Protein AF-A0AAV7V7T5-F1 (afdb_monomer_lite)

InterPro domains:
  IPR013783 Immunoglobulin-like fold [G3DSA:2.60.40.10] (1-86)
  IPR015370 T-cell receptor alpha chain, constant domain [PF09291] (6-84)
  IPR036179 Immunoglobulin-like domain superfamily [SSF48726] (4-83)

Sequence (144 aa):
LPDSPPSVYLLKPASVSEDQAGSACLITDFSPNDQVKVFIDNKEGQRPPTLVQSGKRWSYGVVEWSSEPTDQPVQCTATYKDTKNYTYEGKDDVQNSCPVMSVDESFETDEKLNTLSLTVLGLKIIFMKSIAFNILMTLKLWIR

Structure (mmCIF, N/CA/C/O backbone):
data_AF-A0AAV7V7T5-F1
#
_entry.id   AF-A0AAV7V7T5-F1
#
loop_
_atom_site.group_PDB
_atom_site.id
_atom_site.type_symbol
_atom_site.label_atom_id
_atom_site.label_alt_id
_atom_site.label_comp_id
_atom_site.label_asym_id
_atom_site.label_e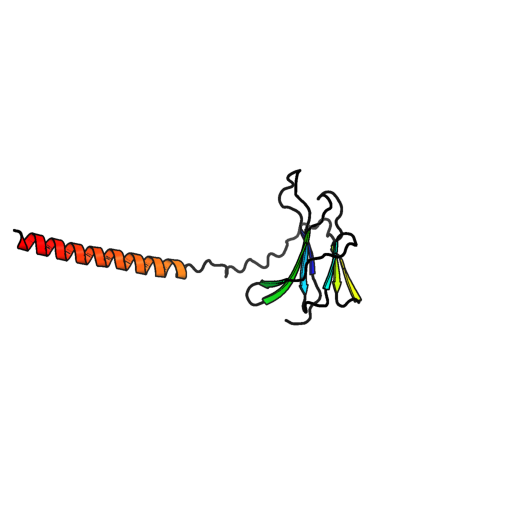ntity_id
_atom_site.label_seq_id
_atom_site.pdbx_PDB_ins_code
_atom_site.Cartn_x
_atom_site.Cartn_y
_atom_site.Cartn_z
_atom_site.occupancy
_atom_site.B_iso_or_equiv
_atom_site.auth_seq_id
_atom_site.auth_comp_id
_atom_site.auth_asym_id
_atom_site.auth_atom_id
_atom_site.pdbx_PDB_model_num
ATOM 1 N N . LEU A 1 1 ? -11.791 -6.946 -8.477 1.00 68.06 1 LEU A N 1
ATOM 2 C CA . LEU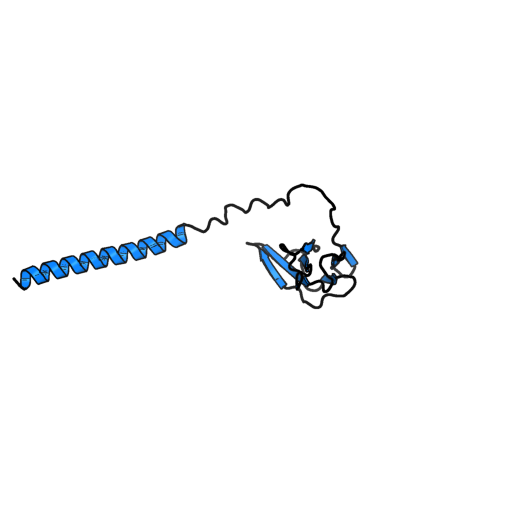 A 1 1 ? -11.243 -5.582 -8.625 1.00 68.06 1 LEU A CA 1
ATOM 3 C C . LEU A 1 1 ? -11.188 -5.268 -10.121 1.00 68.06 1 LEU A C 1
ATOM 5 O O . LEU A 1 1 ? -10.942 -6.206 -10.875 1.00 68.06 1 LEU A O 1
ATOM 9 N N . PRO A 1 2 ? -11.487 -4.034 -10.562 1.00 74.56 2 PRO A N 1
ATOM 10 C CA . PRO A 1 2 ? -11.328 -3.640 -11.962 1.00 74.56 2 PRO A CA 1
ATOM 11 C C . PRO A 1 2 ? -9.844 -3.596 -12.348 1.00 74.56 2 PRO A C 1
ATOM 13 O O . PRO A 1 2 ? -9.002 -3.319 -11.501 1.00 74.56 2 PRO A O 1
ATOM 16 N N . ASP A 1 3 ? -9.551 -3.870 -13.615 1.00 82.19 3 ASP A N 1
ATOM 17 C CA . ASP A 1 3 ? -8.204 -3.795 -14.185 1.00 82.19 3 ASP A CA 1
ATOM 18 C C . ASP A 1 3 ? -7.680 -2.353 -14.122 1.00 82.19 3 ASP A C 1
ATOM 20 O O . ASP A 1 3 ? -8.305 -1.440 -14.668 1.00 82.19 3 ASP A O 1
ATOM 24 N N . SER A 1 4 ? -6.564 -2.139 -13.426 1.00 82.88 4 SER A N 1
ATOM 25 C CA . SER A 1 4 ? -6.006 -0.803 -13.200 1.00 82.88 4 SER A CA 1
ATOM 26 C C . SER A 1 4 ? -4.475 -0.812 -13.206 1.00 82.88 4 SER A C 1
ATOM 28 O O . SER A 1 4 ? -3.865 -1.741 -12.664 1.00 82.88 4 SER A O 1
ATOM 30 N N . PRO A 1 5 ? -3.836 0.203 -13.822 1.00 84.44 5 PRO A N 1
ATOM 31 C CA . PRO A 1 5 ? -2.385 0.334 -13.812 1.00 84.44 5 PRO A CA 1
ATOM 32 C C . PRO A 1 5 ? -1.867 0.718 -12.415 1.00 84.44 5 PRO A C 1
ATOM 34 O O . PRO A 1 5 ? -2.587 1.383 -11.670 1.00 84.44 5 PRO A O 1
ATOM 37 N N . PRO A 1 6 ? -0.626 0.339 -12.067 1.00 88.75 6 PRO A N 1
ATOM 38 C CA . PRO A 1 6 ? -0.043 0.649 -10.768 1.00 88.75 6 PRO A CA 1
ATOM 39 C C . PRO A 1 6 ? 0.354 2.122 -10.632 1.00 88.75 6 PRO A C 1
ATOM 41 O O . PRO A 1 6 ? 0.858 2.741 -11.570 1.00 88.75 6 PRO A O 1
ATOM 44 N N . SER A 1 7 ? 0.216 2.635 -9.413 1.00 87.81 7 SER A N 1
ATOM 45 C CA . SER A 1 7 ? 0.824 3.876 -8.933 1.00 87.81 7 SER A CA 1
ATOM 46 C C . SER A 1 7 ? 2.133 3.552 -8.207 1.00 87.81 7 SER A C 1
ATOM 48 O O . SER A 1 7 ? 2.173 2.606 -7.418 1.00 87.81 7 SER A O 1
ATOM 50 N N . VAL A 1 8 ? 3.195 4.329 -8.444 1.00 89.88 8 VAL A N 1
ATOM 51 C CA . VAL A 1 8 ? 4.533 4.107 -7.863 1.00 89.88 8 VAL A CA 1
ATOM 52 C C . VAL A 1 8 ? 4.958 5.316 -7.034 1.00 89.88 8 VAL A C 1
ATOM 54 O O . VAL A 1 8 ? 4.962 6.442 -7.530 1.00 89.88 8 VAL A O 1
ATOM 57 N N . TYR A 1 9 ? 5.351 5.076 -5.784 1.00 88.56 9 TYR A N 1
ATOM 58 C CA . TYR A 1 9 ? 5.746 6.102 -4.822 1.00 88.56 9 TYR A CA 1
ATOM 59 C C . TYR A 1 9 ? 7.078 5.758 -4.151 1.00 88.56 9 TYR A C 1
ATOM 61 O O . TYR A 1 9 ? 7.315 4.607 -3.782 1.00 88.56 9 TYR A O 1
ATOM 69 N N . LEU A 1 10 ? 7.914 6.776 -3.938 1.00 87.12 10 LEU A N 1
ATOM 70 C CA . LEU A 1 10 ? 9.101 6.703 -3.088 1.00 87.12 10 LEU A CA 1
ATOM 71 C C . LEU A 1 10 ? 8.761 7.257 -1.698 1.00 87.12 10 LEU A C 1
ATOM 73 O O . LEU A 1 10 ? 8.421 8.430 -1.547 1.00 87.12 10 LEU A O 1
ATOM 77 N N . LEU A 1 11 ? 8.859 6.410 -0.680 1.00 84.56 11 LEU A N 1
ATOM 78 C CA . LEU A 1 11 ? 8.663 6.758 0.720 1.00 84.56 11 LEU A CA 1
ATOM 79 C C . LEU A 1 11 ? 10.017 7.060 1.353 1.00 84.56 11 LEU A C 1
ATOM 81 O O . LEU A 1 11 ? 10.890 6.193 1.426 1.00 84.56 11 LEU A O 1
ATOM 85 N N . LYS A 1 12 ? 10.171 8.290 1.838 1.00 81.94 12 LYS A N 1
ATOM 86 C CA . LYS A 1 12 ? 11.333 8.697 2.625 1.00 81.94 12 LYS A CA 1
ATOM 87 C C . LYS A 1 12 ? 11.029 8.552 4.118 1.00 81.94 12 LYS A C 1
ATOM 89 O O . LYS A 1 12 ? 9.896 8.811 4.533 1.00 81.94 12 LYS A O 1
ATOM 94 N N . PRO A 1 13 ? 12.013 8.144 4.931 1.00 76.81 13 PRO A N 1
ATOM 95 C CA . PRO A 1 13 ? 11.852 8.083 6.377 1.00 76.81 13 PRO A CA 1
ATOM 96 C C . PRO A 1 13 ? 11.550 9.479 6.945 1.00 76.81 13 PRO A C 1
ATOM 98 O O . PRO A 1 13 ? 12.137 10.471 6.521 1.00 76.81 13 PRO A O 1
ATOM 101 N N . ALA A 1 14 ? 10.639 9.553 7.921 1.00 70.88 14 ALA A N 1
ATOM 102 C CA . ALA A 1 14 ? 10.244 10.817 8.554 1.00 70.88 14 ALA A CA 1
ATOM 103 C C . ALA A 1 14 ? 11.371 11.449 9.392 1.00 70.88 14 ALA A C 1
ATOM 105 O O . ALA A 1 14 ? 11.430 12.669 9.526 1.00 70.88 14 ALA A O 1
ATOM 106 N N . SER A 1 15 ? 12.270 10.617 9.924 1.00 61.50 15 SER A N 1
ATOM 107 C CA . SER A 1 15 ? 13.452 11.038 10.671 1.00 61.50 15 SER A CA 1
ATOM 108 C C . SER A 1 15 ? 14.648 10.219 10.209 1.00 61.50 15 SER A C 1
ATOM 110 O O . SER A 1 15 ? 14.606 8.988 10.216 1.00 61.50 15 SER A O 1
ATOM 112 N N . VAL A 1 16 ? 15.719 10.904 9.819 1.00 62.09 16 VAL A N 1
ATOM 113 C CA . VAL A 1 16 ? 16.987 10.277 9.444 1.00 62.09 16 VAL A CA 1
ATOM 114 C C . VAL A 1 16 ? 17.778 10.029 10.727 1.00 62.09 16 VAL A C 1
ATOM 116 O O . VAL A 1 16 ? 18.489 10.902 11.211 1.00 62.09 16 VAL A O 1
ATOM 119 N N . SER A 1 17 ? 17.597 8.861 11.340 1.00 55.88 17 SER A N 1
ATOM 120 C CA . SER A 1 17 ? 18.563 8.342 12.312 1.00 55.88 17 SER A CA 1
ATOM 121 C C . SER A 1 17 ? 19.691 7.656 11.541 1.00 55.88 17 SER A C 1
ATOM 123 O O . SER A 1 17 ? 19.389 6.802 10.703 1.00 55.88 17 SER A O 1
ATOM 125 N N . GLU A 1 18 ? 20.945 8.017 11.837 1.00 56.12 18 GLU A N 1
ATOM 126 C CA . GLU A 1 18 ? 22.171 7.618 11.115 1.00 56.12 18 GLU A CA 1
ATOM 127 C C . GLU A 1 18 ? 22.324 6.102 10.883 1.00 56.12 18 GLU A C 1
ATOM 129 O O . GLU A 1 18 ? 23.023 5.707 9.956 1.00 56.12 18 GLU A O 1
ATOM 134 N N . ASP A 1 19 ? 21.617 5.254 11.639 1.00 55.41 19 ASP A N 1
ATOM 135 C CA . ASP A 1 19 ? 21.877 3.814 11.627 1.00 55.41 19 ASP A CA 1
ATOM 136 C C . ASP A 1 19 ? 20.908 2.934 10.816 1.00 55.41 19 ASP A C 1
ATOM 138 O O . ASP A 1 19 ? 21.278 1.795 10.541 1.00 55.41 19 ASP A O 1
ATOM 142 N N . GLN A 1 20 ? 19.698 3.363 10.412 1.00 53.72 20 GLN A N 1
ATOM 143 C CA . GLN A 1 20 ? 18.734 2.430 9.763 1.00 53.72 20 GLN A CA 1
ATOM 144 C C . GLN A 1 20 ? 17.675 3.035 8.823 1.00 53.72 20 GLN A C 1
ATOM 146 O O . GLN A 1 20 ? 16.746 2.341 8.405 1.00 53.72 20 GLN A O 1
ATOM 151 N N . ALA A 1 21 ? 17.760 4.310 8.464 1.00 55.62 21 ALA A N 1
ATOM 152 C CA . ALA A 1 21 ? 16.704 4.934 7.677 1.00 55.62 21 ALA A CA 1
ATOM 153 C C . ALA A 1 21 ? 16.918 4.662 6.173 1.00 55.62 21 ALA A C 1
ATOM 155 O O . ALA A 1 21 ? 17.545 5.463 5.489 1.00 55.62 21 ALA A O 1
ATOM 156 N N . GLY A 1 22 ? 16.452 3.519 5.661 1.00 71.44 22 GLY A N 1
ATOM 157 C CA . GLY A 1 22 ? 16.376 3.232 4.220 1.00 71.44 22 GLY A CA 1
ATOM 158 C C . GLY A 1 22 ? 15.080 3.778 3.613 1.00 71.44 22 GLY A C 1
ATOM 159 O O . GLY A 1 22 ? 14.031 3.759 4.261 1.00 71.44 22 GLY A O 1
ATOM 160 N N . SER A 1 23 ? 15.130 4.270 2.375 1.00 81.81 23 SER A N 1
ATOM 161 C CA . SER A 1 23 ? 13.912 4.633 1.634 1.00 81.81 23 SER A CA 1
ATOM 162 C C . SER A 1 23 ? 13.142 3.375 1.207 1.00 81.81 23 SER A C 1
ATOM 164 O O . SER A 1 23 ? 13.733 2.311 1.039 1.00 81.81 23 SER A O 1
ATOM 166 N N . ALA A 1 24 ? 11.826 3.470 1.014 1.00 86.25 24 ALA A N 1
ATOM 167 C CA . ALA A 1 24 ? 10.999 2.348 0.560 1.00 86.25 24 ALA A CA 1
ATOM 168 C C . ALA A 1 24 ? 10.225 2.698 -0.713 1.00 86.25 24 ALA A C 1
ATOM 170 O O . ALA 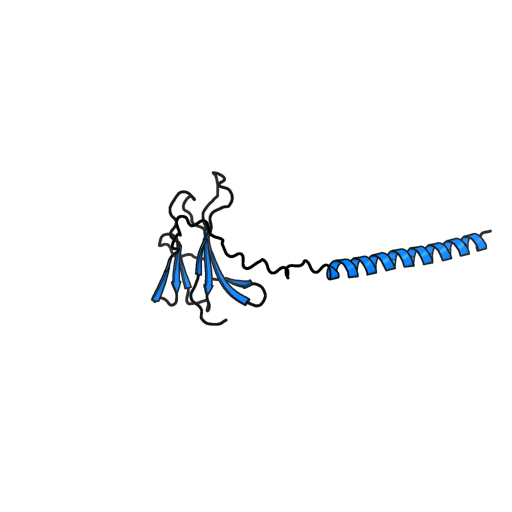A 1 24 ? 9.736 3.813 -0.863 1.00 86.25 24 ALA A O 1
ATOM 171 N N . CYS A 1 25 ? 10.065 1.733 -1.613 1.00 88.75 25 CYS A N 1
ATOM 172 C CA . CYS A 1 25 ? 9.199 1.857 -2.778 1.00 88.75 25 CYS A CA 1
ATOM 173 C C . CYS A 1 25 ? 7.828 1.253 -2.455 1.00 88.75 25 CYS A C 1
ATOM 175 O O . CYS A 1 25 ? 7.729 0.078 -2.094 1.00 88.75 25 CYS A O 1
ATOM 177 N N . LEU A 1 26 ? 6.769 2.050 -2.606 1.00 89.38 26 LEU A N 1
ATOM 178 C CA . LEU A 1 26 ? 5.379 1.612 -2.498 1.00 89.38 26 LEU A CA 1
ATOM 179 C C . LEU A 1 26 ? 4.749 1.584 -3.891 1.00 89.38 26 LEU A C 1
ATOM 181 O O . LEU A 1 26 ? 4.667 2.611 -4.562 1.00 89.38 26 LEU A O 1
ATOM 185 N N . ILE A 1 27 ? 4.262 0.415 -4.299 1.00 89.12 27 ILE A N 1
ATOM 186 C CA . ILE A 1 27 ? 3.508 0.228 -5.537 1.00 89.12 27 ILE A CA 1
ATOM 187 C C . ILE A 1 27 ? 2.094 -0.195 -5.145 1.00 89.12 27 ILE A C 1
ATOM 189 O O . ILE A 1 27 ? 1.933 -1.163 -4.407 1.00 89.12 27 ILE A O 1
ATOM 193 N N . THR A 1 28 ? 1.072 0.530 -5.598 1.00 88.50 28 THR A N 1
ATOM 194 C CA . THR A 1 28 ? -0.333 0.335 -5.183 1.00 88.50 28 THR A CA 1
ATOM 195 C C . THR A 1 28 ? -1.307 0.613 -6.334 1.00 88.50 28 THR A C 1
ATOM 197 O O . THR A 1 28 ? -0.891 0.936 -7.442 1.00 88.50 28 THR A O 1
ATOM 200 N N . ASP A 1 29 ? -2.608 0.469 -6.076 1.00 85.25 29 ASP A N 1
ATOM 201 C CA . ASP A 1 29 ? -3.730 0.796 -6.970 1.00 85.25 29 ASP A CA 1
ATOM 202 C C . ASP A 1 29 ? -3.839 -0.069 -8.228 1.00 85.25 29 ASP A C 1
ATOM 204 O O . ASP A 1 29 ? -4.551 0.283 -9.169 1.00 85.25 29 ASP A O 1
ATOM 208 N N . PHE A 1 30 ? -3.203 -1.241 -8.230 1.00 85.62 30 PHE A N 1
ATOM 209 C CA . PHE A 1 30 ? -3.288 -2.182 -9.340 1.00 85.62 30 PHE A CA 1
ATOM 210 C C . PHE A 1 30 ? -4.188 -3.377 -9.047 1.00 85.62 30 PHE A C 1
ATOM 212 O O . PHE A 1 30 ? -4.416 -3.801 -7.908 1.00 85.62 30 PHE A O 1
ATOM 219 N N . SER A 1 31 ? -4.677 -3.955 -10.135 1.00 79.75 31 SER A N 1
ATOM 220 C CA . SER A 1 31 ? -5.295 -5.269 -10.172 1.00 79.75 31 SER A CA 1
ATOM 221 C C . SER A 1 31 ? -5.229 -5.811 -11.601 1.00 79.75 31 SER A C 1
ATOM 223 O O . SER A 1 31 ? -5.374 -5.003 -12.524 1.00 79.75 31 SER A O 1
ATOM 225 N N . PRO A 1 32 ? -5.054 -7.131 -11.831 1.00 70.94 32 PRO A N 1
ATOM 226 C CA . PRO A 1 32 ? -4.878 -8.250 -10.882 1.00 70.94 32 PRO A CA 1
ATOM 227 C C . PRO A 1 32 ? -3.407 -8.581 -10.511 1.00 70.94 32 PRO A C 1
ATOM 229 O O . PRO A 1 32 ? -2.473 -8.022 -11.077 1.00 70.94 32 PRO A O 1
ATOM 232 N N . ASN A 1 33 ? -3.223 -9.491 -9.540 1.00 65.75 33 ASN A N 1
ATOM 233 C CA . ASN A 1 33 ? -1.967 -9.816 -8.831 1.00 65.75 33 ASN A CA 1
ATOM 234 C C . ASN A 1 33 ? -0.784 -10.262 -9.717 1.00 65.75 33 ASN A C 1
ATOM 236 O O . ASN A 1 33 ? 0.360 -9.936 -9.420 1.00 65.75 33 ASN A O 1
ATOM 240 N N . ASP A 1 34 ? -1.041 -10.977 -10.811 1.00 64.69 34 ASP A N 1
ATOM 241 C CA . ASP A 1 34 ? 0.006 -11.751 -11.506 1.00 64.69 34 ASP A CA 1
ATOM 242 C C . ASP A 1 34 ? 0.725 -10.964 -12.614 1.00 64.69 34 ASP A C 1
ATOM 244 O O . ASP A 1 34 ? 1.388 -11.533 -13.477 1.00 64.69 34 ASP A O 1
ATOM 248 N N . GLN A 1 35 ? 0.540 -9.644 -12.639 1.00 68.81 35 GLN A N 1
ATOM 249 C CA . GLN A 1 35 ? 0.937 -8.791 -13.761 1.00 68.81 35 GLN A CA 1
ATOM 250 C C . GLN A 1 35 ? 1.809 -7.611 -13.336 1.00 68.81 35 GLN A C 1
ATOM 252 O O . GLN A 1 35 ? 2.016 -6.712 -14.148 1.00 68.81 35 GLN A O 1
ATOM 257 N N . VAL A 1 36 ? 2.299 -7.581 -12.093 1.00 78.25 36 VAL A N 1
ATOM 258 C CA . VAL A 1 36 ? 3.175 -6.509 -11.603 1.00 78.25 36 VAL A CA 1
ATOM 259 C C . VAL A 1 36 ? 4.500 -7.087 -11.133 1.00 78.25 36 VAL A C 1
ATOM 261 O O . VAL A 1 36 ? 4.545 -7.842 -10.167 1.00 78.25 36 VAL A O 1
ATOM 264 N N . LYS A 1 37 ? 5.580 -6.682 -11.804 1.00 84.19 37 LYS A N 1
ATOM 265 C CA . LYS A 1 37 ? 6.959 -6.892 -11.353 1.00 84.19 37 LYS A CA 1
ATOM 266 C C . LYS A 1 37 ? 7.497 -5.583 -10.805 1.00 84.19 37 LYS A C 1
ATOM 268 O O . LYS A 1 37 ? 7.345 -4.537 -11.437 1.00 84.19 37 LYS A O 1
ATOM 273 N N . VAL A 1 38 ? 8.101 -5.639 -9.628 1.00 83.88 38 VAL A N 1
ATOM 274 C CA . VAL A 1 38 ? 8.666 -4.469 -8.952 1.00 83.88 38 VAL A CA 1
ATOM 275 C C . VAL A 1 38 ? 10.166 -4.474 -9.138 1.00 83.88 38 VAL A C 1
ATOM 277 O O . VAL A 1 38 ? 10.800 -5.500 -8.930 1.00 83.88 38 VAL A O 1
ATOM 280 N N . PHE A 1 39 ? 10.731 -3.322 -9.467 1.00 82.62 39 PHE A N 1
ATOM 281 C CA . PHE A 1 39 ? 12.161 -3.115 -9.598 1.00 82.62 39 PHE A CA 1
ATOM 282 C C . PHE A 1 39 ? 12.592 -1.927 -8.735 1.00 82.62 39 PHE A C 1
ATOM 284 O O . PHE A 1 39 ? 12.046 -0.830 -8.864 1.00 82.62 39 PHE A O 1
ATOM 291 N N . ILE A 1 40 ? 13.586 -2.142 -7.877 1.00 82.44 40 ILE A N 1
ATOM 292 C CA . ILE A 1 40 ? 14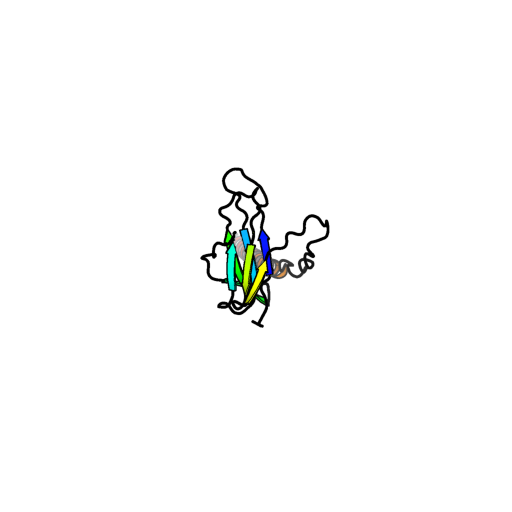.297 -1.087 -7.145 1.00 82.44 40 ILE A CA 1
ATOM 293 C C . ILE A 1 40 ? 15.723 -1.060 -7.665 1.00 82.44 40 ILE A C 1
ATOM 295 O O . ILE A 1 40 ? 16.404 -2.082 -7.608 1.00 82.44 40 ILE A O 1
ATOM 299 N N . ASP A 1 41 ? 16.171 0.076 -8.195 1.00 78.12 41 ASP A N 1
ATOM 300 C CA . ASP A 1 41 ? 17.535 0.235 -8.722 1.00 78.12 41 ASP A CA 1
ATOM 301 C C . ASP A 1 41 ? 17.915 -0.899 -9.696 1.00 78.12 41 ASP A C 1
ATOM 303 O O . ASP A 1 41 ? 19.002 -1.477 -9.653 1.00 78.12 41 ASP A O 1
ATOM 307 N N . ASN A 1 42 ? 16.964 -1.253 -10.570 1.00 79.06 42 ASN A N 1
ATOM 308 C CA . ASN A 1 42 ? 17.036 -2.349 -11.545 1.00 79.06 42 ASN A CA 1
ATOM 309 C C . ASN A 1 42 ? 17.132 -3.773 -10.961 1.00 79.06 42 ASN A C 1
ATOM 311 O O . ASN A 1 42 ? 17.360 -4.725 -11.708 1.00 79.06 42 ASN A O 1
ATOM 315 N N . LYS A 1 43 ? 16.926 -3.954 -9.654 1.00 82.00 43 LYS A N 1
ATOM 316 C CA . LYS A 1 43 ? 16.817 -5.264 -8.998 1.00 82.00 43 LYS A CA 1
ATOM 317 C C . LYS A 1 43 ? 15.352 -5.614 -8.781 1.00 82.00 43 LYS A C 1
ATOM 319 O O . LYS A 1 43 ? 14.595 -4.799 -8.261 1.00 82.00 43 LYS A O 1
ATOM 324 N N . GLU A 1 44 ? 14.957 -6.821 -9.173 1.00 83.25 44 GLU A N 1
ATOM 325 C CA . GLU A 1 44 ? 13.590 -7.299 -8.961 1.00 83.25 44 GLU A CA 1
ATOM 326 C C . GLU A 1 44 ? 13.320 -7.499 -7.460 1.00 83.25 44 GLU A C 1
ATOM 328 O O . GLU A 1 44 ? 14.095 -8.152 -6.755 1.00 83.25 44 GLU A O 1
ATOM 333 N N . GLY A 1 45 ? 12.232 -6.903 -6.974 1.00 77.31 45 GLY A N 1
ATOM 334 C CA . GLY A 1 45 ? 11.738 -7.084 -5.614 1.00 77.31 45 GLY A CA 1
ATOM 335 C C . GLY A 1 45 ? 11.260 -8.518 -5.406 1.00 77.31 45 GLY A C 1
ATOM 336 O O . GLY A 1 45 ? 10.681 -9.132 -6.299 1.00 77.31 45 GLY A O 1
ATOM 337 N N . GLN A 1 46 ? 11.510 -9.071 -4.223 1.00 72.25 46 GLN A N 1
ATOM 338 C CA . GLN A 1 46 ? 11.202 -10.478 -3.936 1.00 72.25 46 GLN A CA 1
ATOM 339 C C . GLN A 1 46 ? 9.808 -10.670 -3.337 1.00 72.25 46 GLN A C 1
ATOM 341 O O . GLN A 1 46 ? 9.324 -11.800 -3.241 1.00 72.25 46 GLN A O 1
ATOM 346 N N . ARG A 1 47 ? 9.165 -9.590 -2.884 1.00 79.12 47 ARG A N 1
ATOM 347 C CA . ARG A 1 47 ? 7.914 -9.692 -2.136 1.00 79.12 47 ARG A CA 1
ATOM 348 C C . ARG A 1 47 ? 6.699 -9.808 -3.058 1.00 79.12 47 ARG A C 1
ATOM 350 O O . ARG A 1 47 ? 6.534 -8.980 -3.953 1.00 79.12 47 ARG A O 1
ATOM 357 N N . PRO A 1 48 ? 5.805 -10.783 -2.814 1.00 81.31 48 PRO A N 1
ATOM 358 C CA . PRO A 1 48 ? 4.562 -10.885 -3.563 1.00 81.31 48 PRO A CA 1
ATOM 359 C C . PRO A 1 48 ? 3.614 -9.726 -3.207 1.00 81.31 48 PRO A C 1
ATOM 361 O O . PRO A 1 48 ? 3.641 -9.236 -2.069 1.00 81.31 48 PRO A O 1
ATOM 364 N N . PRO A 1 49 ? 2.729 -9.306 -4.129 1.00 85.19 49 PRO A N 1
ATOM 365 C CA . PRO A 1 49 ? 1.711 -8.322 -3.805 1.00 85.19 49 PRO A CA 1
ATOM 366 C C . PRO A 1 49 ? 0.734 -8.818 -2.740 1.00 85.19 49 PRO A C 1
ATOM 368 O O . PRO A 1 49 ? 0.356 -9.987 -2.684 1.00 85.19 49 PRO A O 1
ATOM 371 N N . THR A 1 50 ? 0.298 -7.891 -1.896 1.00 86.06 50 THR A N 1
ATOM 372 C CA . THR A 1 50 ? -0.672 -8.117 -0.826 1.00 86.06 50 THR A CA 1
ATOM 373 C C . THR A 1 50 ? -1.949 -7.345 -1.120 1.00 86.06 50 THR A C 1
ATOM 375 O O . THR A 1 50 ? -1.914 -6.231 -1.638 1.00 86.06 50 THR A O 1
ATOM 378 N N . LEU A 1 51 ? -3.097 -7.934 -0.788 1.00 85.25 51 LEU A N 1
ATOM 379 C CA . LEU A 1 51 ? -4.380 -7.255 -0.902 1.00 85.25 51 LEU A CA 1
ATOM 380 C C . LEU A 1 51 ? -4.516 -6.214 0.221 1.00 85.25 51 LEU A C 1
ATOM 382 O O . LEU A 1 51 ? -4.496 -6.555 1.401 1.00 85.25 51 LEU A O 1
ATOM 386 N N . VAL A 1 52 ? -4.676 -4.953 -0.160 1.00 81.56 52 VAL A N 1
ATOM 387 C CA . VAL A 1 52 ? -4.881 -3.809 0.726 1.00 81.56 52 VAL A CA 1
ATOM 388 C C . VAL A 1 52 ? -6.343 -3.376 0.640 1.00 81.56 52 VAL A C 1
ATOM 390 O O . VAL A 1 52 ? -6.903 -3.198 -0.445 1.00 81.56 52 VAL A O 1
ATOM 393 N N . GLN A 1 53 ? -6.980 -3.203 1.798 1.00 81.50 53 GLN A N 1
ATOM 394 C CA . GLN A 1 53 ? -8.341 -2.686 1.896 1.00 81.50 53 GLN A CA 1
ATOM 395 C C . GLN A 1 53 ? -8.307 -1.239 2.389 1.00 81.50 53 GLN A C 1
ATOM 397 O O . GLN A 1 53 ? -7.847 -0.964 3.494 1.00 81.50 53 GLN A O 1
ATOM 402 N N . SER A 1 54 ? -8.840 -0.323 1.584 1.00 73.25 54 SER A N 1
ATOM 403 C CA . SER A 1 54 ? -9.051 1.075 1.959 1.00 73.25 54 SER A CA 1
ATOM 404 C C . SER A 1 54 ? -10.551 1.375 1.929 1.00 73.25 54 SER A C 1
ATOM 406 O O . SER A 1 54 ? -11.167 1.559 0.872 1.00 73.25 54 SER A O 1
ATOM 408 N N . GLY A 1 55 ? -11.180 1.318 3.105 1.00 79.12 55 GLY A N 1
ATOM 409 C CA . GLY A 1 55 ? -12.630 1.440 3.264 1.00 79.12 55 GLY A CA 1
ATOM 410 C C . GLY A 1 55 ? -13.397 0.346 2.508 1.00 79.12 55 GLY A C 1
ATOM 411 O O . GLY A 1 55 ? -13.292 -0.842 2.817 1.00 79.12 55 GLY A O 1
ATOM 412 N N . LYS A 1 56 ? -14.186 0.749 1.504 1.00 80.06 56 LYS A N 1
ATOM 413 C CA . LYS A 1 56 ? -14.944 -0.161 0.618 1.00 80.06 56 LYS A CA 1
ATOM 414 C C . LYS A 1 56 ? -14.176 -0.565 -0.649 1.00 80.06 56 LYS A C 1
ATOM 416 O O . LYS A 1 56 ? -14.714 -1.307 -1.470 1.00 80.06 56 LYS A O 1
ATOM 421 N N . ARG A 1 57 ? -12.959 -0.047 -0.848 1.00 78.19 57 ARG A N 1
ATOM 422 C CA . ARG A 1 57 ? -12.124 -0.329 -2.020 1.00 78.19 57 ARG A CA 1
ATOM 423 C C . ARG A 1 57 ? -11.040 -1.335 -1.662 1.00 78.19 57 ARG A C 1
ATOM 425 O O . ARG A 1 57 ? -10.464 -1.292 -0.579 1.00 78.19 57 ARG A O 1
ATOM 432 N N . TRP A 1 58 ? -10.771 -2.218 -2.609 1.00 82.81 58 TRP A N 1
ATOM 433 C CA . TRP A 1 58 ? -9.712 -3.211 -2.537 1.00 82.81 58 TRP A CA 1
ATOM 434 C C . TRP A 1 58 ? -8.713 -2.891 -3.642 1.00 82.81 58 TRP A C 1
ATOM 436 O O . TRP A 1 58 ? -9.136 -2.613 -4.767 1.00 82.81 58 TRP A O 1
ATOM 446 N N . SER A 1 59 ? -7.424 -2.941 -3.335 1.00 84.94 59 SER A N 1
ATOM 447 C CA . SER A 1 59 ? -6.320 -2.814 -4.291 1.00 84.94 59 SER A CA 1
ATOM 448 C C . SER A 1 59 ? -5.209 -3.786 -3.914 1.00 84.94 59 SER A C 1
ATOM 450 O O . SER A 1 59 ? -5.125 -4.216 -2.767 1.00 84.94 59 SER A O 1
ATOM 452 N N . TYR A 1 60 ? -4.371 -4.181 -4.869 1.00 88.12 60 TYR A N 1
ATOM 453 C CA . TYR A 1 60 ? -3.122 -4.855 -4.530 1.00 88.12 60 TYR A CA 1
ATOM 454 C C . TYR A 1 60 ? -2.033 -3.813 -4.299 1.00 88.12 60 TYR A C 1
ATOM 456 O O . TYR A 1 60 ? -2.009 -2.766 -4.950 1.00 88.12 60 TYR A O 1
ATOM 464 N N . GLY A 1 61 ? -1.149 -4.111 -3.355 1.00 88.75 61 GLY A N 1
ATOM 465 C CA . GLY A 1 61 ? -0.013 -3.276 -3.021 1.00 88.75 61 GLY A CA 1
ATOM 466 C C . GLY A 1 61 ? 1.201 -4.108 -2.638 1.00 88.75 61 GLY A C 1
ATOM 467 O O . GLY A 1 61 ? 1.084 -5.223 -2.133 1.00 88.75 61 GLY A O 1
ATOM 468 N N . VAL A 1 62 ? 2.382 -3.565 -2.887 1.00 88.75 62 VAL A N 1
ATOM 469 C CA . VAL A 1 62 ? 3.662 -4.186 -2.554 1.00 88.75 62 VAL A CA 1
ATOM 470 C C . VAL A 1 62 ? 4.622 -3.109 -2.068 1.00 88.75 62 VAL A C 1
ATOM 472 O O . VAL A 1 62 ? 4.663 -2.000 -2.606 1.00 88.75 62 VAL A O 1
ATOM 475 N N . VAL A 1 63 ? 5.353 -3.440 -1.005 1.00 88.69 63 VAL A N 1
ATOM 476 C CA . VAL A 1 63 ? 6.338 -2.561 -0.374 1.00 88.69 63 VAL A CA 1
ATOM 477 C C . VAL A 1 63 ? 7.674 -3.271 -0.355 1.00 88.69 63 VAL A C 1
ATOM 479 O O . VAL A 1 63 ? 7.819 -4.331 0.264 1.00 88.69 63 VAL A O 1
ATOM 482 N N . GLU A 1 64 ? 8.654 -2.647 -0.989 1.00 87.88 64 GLU A N 1
ATOM 483 C CA . GLU A 1 64 ? 10.015 -3.152 -1.074 1.00 87.88 64 GLU A CA 1
ATOM 484 C C . GLU A 1 64 ? 10.974 -2.074 -0.548 1.00 87.88 64 GLU A C 1
ATOM 486 O O . GLU A 1 64 ? 10.821 -0.885 -0.839 1.00 87.88 64 GLU A O 1
ATOM 491 N N . TRP A 1 65 ? 11.905 -2.476 0.317 1.00 84.94 65 TRP A N 1
ATOM 492 C CA . TRP A 1 65 ? 12.828 -1.550 0.975 1.00 84.94 65 TRP A CA 1
ATOM 493 C C . TRP A 1 65 ? 14.078 -1.388 0.120 1.00 84.94 65 TRP A C 1
ATOM 495 O O . TRP A 1 65 ? 14.626 -2.380 -0.360 1.00 84.94 65 TRP A O 1
ATOM 505 N N . SER A 1 66 ? 14.557 -0.157 -0.038 1.00 80.31 66 SER A N 1
ATOM 506 C CA . SER A 1 66 ? 15.869 0.059 -0.631 1.00 80.31 66 SER A CA 1
ATOM 507 C C . SER A 1 66 ? 16.955 -0.345 0.359 1.00 80.31 66 SER A C 1
ATOM 509 O O . SER A 1 66 ? 16.876 -0.064 1.556 1.00 80.31 66 SER A O 1
ATOM 511 N N . SER A 1 67 ? 17.965 -1.039 -0.162 1.00 71.25 67 SER A N 1
ATOM 512 C CA . SER A 1 67 ? 19.200 -1.331 0.572 1.00 71.25 67 SER A CA 1
ATOM 513 C C . SER A 1 67 ? 20.190 -0.165 0.508 1.00 71.25 67 SER A C 1
ATOM 515 O O . SER A 1 67 ? 21.186 -0.184 1.227 1.00 71.25 67 SER A O 1
ATOM 517 N N . GLU A 1 68 ? 19.933 0.820 -0.357 1.00 70.19 68 GLU A N 1
ATOM 518 C CA . GLU A 1 68 ? 20.767 2.006 -0.502 1.00 70.19 68 GLU A CA 1
ATOM 519 C C . GLU A 1 68 ? 20.454 3.029 0.607 1.00 70.19 68 GLU A C 1
ATOM 521 O O . GLU A 1 68 ? 19.301 3.155 1.045 1.00 70.19 68 GLU A O 1
ATOM 526 N N . PRO A 1 69 ? 21.466 3.774 1.086 1.00 64.94 69 PRO A N 1
ATOM 527 C CA . PRO A 1 69 ? 21.266 4.829 2.072 1.00 64.94 69 PRO A CA 1
ATOM 528 C C . PRO A 1 69 ? 20.367 5.945 1.519 1.00 64.94 69 PRO A C 1
ATOM 530 O O . PRO A 1 69 ? 20.374 6.233 0.323 1.00 64.94 69 PRO A O 1
ATOM 533 N N . THR A 1 70 ? 19.618 6.613 2.404 1.00 62.09 70 THR A N 1
ATOM 534 C CA . THR A 1 70 ? 18.607 7.638 2.050 1.00 62.09 70 THR A CA 1
ATOM 535 C C . THR A 1 70 ? 19.140 8.820 1.227 1.00 62.09 70 THR A C 1
ATOM 537 O O . THR A 1 70 ? 18.359 9.474 0.536 1.00 62.09 70 THR A O 1
ATOM 540 N N . ASP A 1 71 ? 20.451 9.064 1.241 1.00 60.97 71 ASP A N 1
ATOM 541 C CA . ASP A 1 71 ? 21.088 10.150 0.486 1.00 60.97 71 ASP A CA 1
ATOM 542 C C . ASP A 1 71 ? 21.360 9.816 -0.992 1.00 60.97 71 ASP A C 1
ATOM 544 O O . ASP A 1 71 ? 21.758 10.698 -1.754 1.00 60.97 71 ASP A O 1
ATOM 548 N N . GLN A 1 72 ? 21.148 8.567 -1.426 1.00 65.75 72 GLN A N 1
ATOM 549 C CA . GLN A 1 72 ? 21.294 8.182 -2.831 1.00 65.75 72 GLN A CA 1
ATOM 550 C C . GLN A 1 72 ? 19.953 8.203 -3.582 1.00 65.75 72 GLN A C 1
ATOM 552 O O . GLN A 1 72 ? 18.906 7.888 -3.007 1.00 65.75 72 GLN A O 1
ATOM 557 N N . PRO A 1 73 ? 19.955 8.569 -4.879 1.00 69.38 73 PRO A N 1
ATOM 558 C CA . PRO A 1 73 ? 18.744 8.557 -5.687 1.00 69.38 73 PRO A CA 1
ATOM 559 C C . PRO A 1 73 ? 18.281 7.113 -5.917 1.00 69.38 73 PRO A C 1
ATOM 561 O O . PRO A 1 73 ? 18.852 6.398 -6.732 1.00 69.38 73 PRO A O 1
ATOM 564 N N . VAL A 1 74 ? 17.226 6.704 -5.209 1.00 79.50 74 VAL A N 1
ATOM 565 C CA . VAL A 1 74 ? 16.572 5.402 -5.399 1.00 79.50 74 VAL A CA 1
ATOM 566 C C . VAL A 1 74 ? 15.554 5.501 -6.533 1.00 79.50 74 VAL A C 1
ATOM 568 O O . VAL A 1 74 ? 14.630 6.319 -6.483 1.00 79.50 74 VAL A O 1
ATOM 571 N N . GLN A 1 75 ? 15.685 4.639 -7.540 1.00 85.00 75 GLN A N 1
ATOM 572 C CA . GLN A 1 75 ? 14.748 4.550 -8.655 1.00 85.00 75 GLN A CA 1
ATOM 573 C C . GLN A 1 75 ? 13.759 3.396 -8.442 1.00 85.00 75 GLN A C 1
ATOM 575 O O . GLN A 1 75 ? 14.087 2.221 -8.613 1.00 85.00 75 GLN A O 1
ATOM 580 N N . CYS A 1 76 ? 12.507 3.741 -8.135 1.00 87.94 76 CYS A N 1
ATOM 581 C CA . CYS A 1 76 ? 11.399 2.788 -8.062 1.00 87.94 76 CYS A CA 1
ATOM 582 C C . CYS A 1 76 ? 10.738 2.635 -9.439 1.00 87.94 76 CYS A C 1
ATOM 584 O O . CYS A 1 76 ? 10.251 3.619 -9.999 1.00 87.94 76 CYS A O 1
ATOM 586 N N . THR A 1 77 ? 10.674 1.414 -9.971 1.00 89.06 77 THR A N 1
ATOM 587 C CA . THR A 1 77 ? 9.985 1.102 -11.233 1.00 89.06 77 THR A CA 1
ATOM 588 C C . THR A 1 77 ? 9.069 -0.109 -11.072 1.00 89.06 77 THR A C 1
ATOM 590 O O . THR A 1 77 ? 9.426 -1.090 -10.432 1.00 89.06 77 THR A O 1
ATOM 593 N N . ALA A 1 78 ? 7.882 -0.064 -11.667 1.00 88.44 78 ALA A N 1
ATOM 594 C CA . ALA A 1 78 ? 6.950 -1.178 -11.746 1.00 88.44 78 ALA A CA 1
ATOM 595 C C . ALA A 1 78 ? 6.666 -1.515 -13.210 1.00 88.44 78 ALA A C 1
ATOM 597 O O . ALA A 1 78 ? 6.262 -0.650 -13.987 1.00 88.44 78 ALA A O 1
ATOM 598 N N . THR A 1 79 ? 6.835 -2.777 -13.588 1.00 87.69 79 THR A N 1
ATOM 599 C CA . THR A 1 79 ? 6.416 -3.277 -14.898 1.00 87.69 79 THR A CA 1
ATOM 600 C C . THR A 1 79 ? 5.042 -3.910 -14.767 1.00 87.69 79 THR A C 1
ATOM 602 O O . THR A 1 79 ? 4.862 -4.880 -14.035 1.00 87.69 79 THR A O 1
ATOM 605 N N . TYR A 1 80 ? 4.076 -3.366 -15.500 1.00 85.56 80 TYR A N 1
ATOM 606 C CA . TYR A 1 80 ? 2.706 -3.852 -15.573 1.00 85.56 80 TYR A CA 1
ATOM 607 C C . TYR A 1 80 ? 2.472 -4.599 -16.888 1.00 85.56 80 TYR A C 1
ATOM 609 O O . TYR A 1 80 ? 2.805 -4.090 -17.966 1.00 85.56 80 TYR A O 1
ATOM 617 N N . LYS A 1 81 ? 1.878 -5.795 -16.803 1.00 82.75 81 LYS A N 1
ATOM 618 C CA . LYS A 1 81 ? 1.529 -6.656 -17.949 1.00 82.75 81 LYS A CA 1
ATOM 619 C C . LYS A 1 81 ? 2.707 -6.939 -18.887 1.00 82.75 81 LYS A C 1
ATOM 621 O O . LYS A 1 81 ? 2.511 -6.995 -20.099 1.00 82.75 81 LYS A O 1
ATOM 626 N N . ASP A 1 82 ? 3.925 -7.010 -18.344 1.00 79.62 82 ASP A N 1
ATOM 627 C CA . ASP A 1 82 ? 5.181 -7.195 -19.094 1.00 79.62 82 ASP A CA 1
ATOM 628 C C . ASP A 1 82 ? 5.376 -6.221 -20.278 1.00 79.62 82 ASP A C 1
ATOM 630 O O . ASP A 1 82 ? 6.146 -6.485 -21.198 1.00 79.62 82 ASP A O 1
ATOM 634 N N . THR A 1 83 ? 4.663 -5.089 -20.286 1.00 76.19 83 THR A N 1
ATOM 635 C CA . THR A 1 83 ? 4.574 -4.204 -21.461 1.00 76.19 83 THR A CA 1
ATOM 636 C C . THR A 1 83 ? 4.699 -2.728 -21.123 1.00 76.19 83 THR A C 1
ATOM 638 O O . THR A 1 83 ? 5.146 -1.957 -21.971 1.00 76.19 83 THR A O 1
ATOM 641 N N . LYS A 1 84 ? 4.322 -2.304 -19.911 1.00 83.81 84 LYS A N 1
ATOM 642 C CA . LYS A 1 84 ? 4.366 -0.893 -19.504 1.00 83.81 84 LYS A CA 1
ATOM 643 C C . LYS A 1 84 ? 5.196 -0.710 -18.247 1.00 83.81 84 LYS A C 1
ATOM 645 O O . LYS A 1 84 ? 4.909 -1.335 -17.233 1.00 83.81 84 LYS A O 1
ATOM 650 N N . ASN A 1 85 ? 6.176 0.185 -18.311 1.00 87.56 85 ASN A N 1
ATOM 651 C CA . ASN A 1 85 ? 6.981 0.575 -17.160 1.00 87.56 85 ASN A CA 1
ATOM 652 C C . ASN A 1 85 ? 6.423 1.862 -16.549 1.00 87.56 85 ASN A C 1
ATOM 654 O O . ASN A 1 85 ? 6.177 2.835 -17.258 1.00 87.56 85 ASN A O 1
ATOM 658 N N . TYR A 1 86 ? 6.236 1.840 -15.236 1.00 86.19 86 TYR A N 1
ATOM 659 C CA . TYR A 1 86 ? 5.817 2.960 -14.407 1.00 86.19 86 TYR A CA 1
ATOM 660 C C . TYR A 1 86 ? 6.972 3.275 -13.470 1.00 86.19 86 TYR A C 1
ATOM 662 O O . TYR A 1 86 ? 7.308 2.456 -12.621 1.00 86.19 86 TYR A O 1
ATOM 670 N N . THR A 1 87 ? 7.605 4.427 -13.632 1.00 87.19 87 THR A N 1
ATOM 671 C CA . THR A 1 87 ? 8.720 4.844 -12.778 1.00 87.19 87 THR A CA 1
ATOM 672 C C . THR A 1 87 ? 8.266 5.994 -11.899 1.00 87.19 87 THR A C 1
ATOM 674 O O . THR A 1 87 ? 7.438 6.809 -12.306 1.00 87.19 87 THR A O 1
ATOM 677 N N . TYR A 1 88 ? 8.790 6.049 -10.678 1.00 82.44 88 TYR A N 1
ATOM 678 C CA . TYR A 1 88 ? 8.628 7.222 -9.837 1.00 82.44 88 TYR A CA 1
ATOM 679 C C . TYR A 1 88 ? 9.294 8.429 -10.509 1.00 82.44 88 TYR A C 1
ATOM 681 O O . TYR A 1 88 ? 10.517 8.503 -10.611 1.00 82.44 88 TYR A O 1
ATOM 689 N N . GLU A 1 89 ? 8.482 9.379 -10.959 1.00 73.50 89 GLU A N 1
ATOM 690 C CA . GLU A 1 89 ? 8.952 10.694 -11.373 1.00 73.50 89 GLU A CA 1
ATOM 691 C C . GLU A 1 89 ? 8.941 11.587 -10.135 1.00 73.50 89 GLU A C 1
ATOM 693 O O . GLU A 1 89 ? 7.895 12.079 -9.703 1.00 73.50 89 GLU A O 1
ATOM 698 N N . GLY A 1 90 ? 10.111 11.743 -9.516 1.00 62.69 90 GLY A N 1
ATOM 699 C CA . GLY A 1 90 ? 10.291 12.704 -8.440 1.00 62.69 90 GLY A CA 1
ATOM 700 C C . GLY A 1 90 ? 9.923 14.090 -8.940 1.00 62.69 90 GLY A C 1
ATOM 701 O O . GLY A 1 90 ? 10.625 14.660 -9.768 1.00 62.69 90 GLY A O 1
ATOM 702 N N . LYS A 1 91 ? 8.804 14.632 -8.459 1.00 53.69 91 LYS A N 1
ATOM 703 C CA . LYS A 1 91 ? 8.532 16.056 -8.618 1.00 53.69 91 LYS A CA 1
ATOM 704 C C . LYS A 1 91 ? 9.464 16.791 -7.668 1.00 53.69 91 LYS A C 1
ATOM 706 O O . LYS A 1 91 ? 9.161 16.914 -6.483 1.00 53.69 91 LYS A O 1
ATOM 711 N N . ASP A 1 92 ? 10.599 17.233 -8.197 1.00 46.41 92 ASP A N 1
ATOM 712 C CA . ASP A 1 92 ? 11.375 18.298 -7.582 1.00 46.41 92 ASP A CA 1
ATOM 713 C C . ASP A 1 92 ? 10.453 19.516 -7.446 1.00 46.41 92 ASP A C 1
ATOM 715 O O . ASP A 1 92 ? 9.963 20.069 -8.427 1.00 46.41 92 ASP A O 1
ATOM 719 N N . ASP A 1 93 ? 10.158 19.849 -6.196 1.00 45.84 93 ASP A N 1
ATOM 720 C CA . ASP A 1 93 ? 9.663 21.140 -5.739 1.00 45.84 93 ASP A CA 1
ATOM 721 C C . ASP A 1 93 ? 8.446 21.724 -6.485 1.00 45.84 93 ASP A C 1
ATOM 723 O O . ASP A 1 93 ? 8.529 22.630 -7.313 1.00 45.84 93 ASP A O 1
ATOM 727 N N . VAL A 1 94 ? 7.254 21.278 -6.089 1.00 37.69 94 VAL A N 1
ATOM 728 C CA . VAL A 1 94 ? 6.120 22.201 -6.011 1.00 37.69 94 VAL A CA 1
ATOM 729 C C . VAL A 1 94 ? 5.494 22.010 -4.645 1.00 37.69 94 VAL A C 1
ATOM 731 O O . VAL A 1 94 ? 4.829 21.009 -4.383 1.00 37.69 94 VAL A O 1
ATOM 734 N N . GLN A 1 95 ? 5.697 23.004 -3.784 1.00 48.53 95 GLN A N 1
ATOM 735 C CA . GLN A 1 95 ? 4.794 23.354 -2.700 1.00 48.53 95 GLN A CA 1
ATOM 736 C C . GLN A 1 95 ? 3.360 23.377 -3.236 1.00 48.53 95 GLN A C 1
ATOM 738 O O . GLN A 1 95 ? 2.879 24.390 -3.721 1.00 48.53 95 GLN A O 1
ATOM 743 N N . ASN A 1 96 ? 2.700 22.230 -3.214 1.00 41.03 96 ASN A N 1
ATOM 744 C CA . ASN A 1 96 ? 1.272 22.072 -3.361 1.00 41.03 96 ASN A CA 1
ATOM 745 C C . ASN A 1 96 ? 0.955 20.681 -2.856 1.00 41.03 96 ASN A C 1
ATOM 747 O O . ASN A 1 96 ? 1.220 19.690 -3.529 1.00 41.03 96 ASN A O 1
ATOM 751 N N . SER A 1 97 ? 0.401 20.672 -1.643 1.00 39.47 97 SER A N 1
ATOM 752 C CA . SER A 1 97 ? -0.775 19.879 -1.325 1.00 39.47 97 SER A CA 1
ATOM 753 C C . SER A 1 97 ? -0.744 18.515 -2.001 1.00 39.47 97 SER A C 1
ATOM 755 O O . SER A 1 97 ? -1.238 18.342 -3.115 1.00 39.47 97 SER A O 1
ATOM 757 N N . CYS A 1 98 ? -0.237 17.512 -1.283 1.00 37.22 98 CYS A N 1
ATOM 758 C CA . CYS A 1 98 ? -0.950 16.249 -1.340 1.00 37.22 98 CYS A CA 1
ATOM 759 C C . CYS A 1 98 ? -2.413 16.655 -1.115 1.00 37.22 98 CYS A C 1
ATOM 761 O O . CYS A 1 98 ? -2.675 17.234 -0.051 1.00 37.22 98 CYS A O 1
ATOM 763 N N . PRO A 1 99 ? -3.349 16.472 -2.069 1.00 42.41 99 PRO A N 1
ATOM 764 C CA . PRO A 1 99 ? -4.729 16.456 -1.675 1.00 42.41 99 PRO A CA 1
ATOM 765 C C . PRO A 1 99 ? -4.781 15.220 -0.790 1.00 42.41 99 PRO A C 1
ATOM 767 O O . PRO A 1 99 ? -5.002 14.101 -1.244 1.00 42.41 99 PRO A O 1
ATOM 770 N N . VAL A 1 100 ? -4.528 15.428 0.503 1.00 41.72 100 VAL A N 1
ATOM 771 C CA . VAL A 1 100 ? -5.312 14.793 1.531 1.00 41.72 100 VAL A CA 1
ATOM 772 C C . VAL A 1 100 ? -6.708 15.043 0.996 1.00 41.72 100 VAL A C 1
ATOM 774 O O . VAL A 1 100 ? -7.221 16.157 1.097 1.00 41.72 100 VAL A O 1
ATOM 777 N N . MET A 1 101 ? -7.253 14.066 0.255 1.00 41.28 101 MET A N 1
ATOM 778 C CA . MET A 1 101 ? -8.690 13.933 0.152 1.00 41.28 101 MET A CA 1
ATOM 779 C C . MET A 1 101 ? -9.069 14.072 1.601 1.00 41.28 101 MET A C 1
ATOM 781 O O . MET A 1 101 ? -8.594 13.247 2.390 1.00 41.28 101 MET A O 1
ATOM 785 N N . SER A 1 102 ? -9.672 15.222 1.925 1.00 44.50 102 SER A N 1
ATOM 786 C CA . SER A 1 102 ? -10.112 15.606 3.258 1.00 44.50 102 SER A CA 1
ATOM 787 C C . SER A 1 102 ? -10.353 14.313 3.988 1.00 44.50 102 SER A C 1
ATOM 789 O O . SER A 1 102 ? -11.183 13.549 3.483 1.00 44.50 102 SER A O 1
ATOM 791 N N . VAL A 1 103 ? -9.516 13.994 4.994 1.00 45.19 103 VAL A N 1
ATOM 792 C CA . VAL A 1 103 ? -9.739 12.815 5.836 1.00 45.19 103 VAL A CA 1
ATOM 793 C C . VAL A 1 103 ? -11.210 12.909 6.117 1.00 45.19 103 VAL A C 1
ATOM 795 O O . VAL A 1 103 ? -11.629 13.912 6.696 1.00 45.19 103 VAL A O 1
ATOM 798 N N . ASP A 1 104 ? -11.972 12.010 5.494 1.00 43.56 104 ASP A N 1
ATOM 799 C CA . ASP A 1 104 ? -13.412 12.136 5.474 1.00 43.56 104 ASP A CA 1
ATOM 800 C C . ASP A 1 104 ? -13.724 12.223 6.960 1.00 43.56 104 ASP A C 1
ATOM 802 O O . ASP A 1 104 ? -13.282 11.354 7.723 1.00 43.56 104 ASP A O 1
ATOM 806 N N . GLU A 1 105 ? -14.351 13.310 7.413 1.00 50.78 105 GLU A N 1
ATOM 807 C CA . GLU A 1 105 ? -14.702 13.459 8.829 1.00 50.78 105 GLU A CA 1
ATOM 808 C C . GLU A 1 105 ? -15.594 12.279 9.273 1.00 50.78 105 GLU A C 1
ATOM 810 O O . GLU A 1 105 ? -15.885 12.127 10.444 1.00 50.78 105 GLU A O 1
ATOM 815 N N . SER A 1 106 ? -15.957 11.363 8.364 1.00 47.50 106 SER A N 1
ATOM 816 C CA . SER A 1 106 ? -16.468 10.021 8.629 1.00 47.50 106 SER A CA 1
ATOM 817 C C . SER A 1 106 ? -15.488 9.029 9.283 1.00 47.50 106 SER A C 1
ATOM 819 O O . SER A 1 106 ? -15.904 7.911 9.577 1.00 47.50 106 SER A O 1
ATOM 821 N N . PHE A 1 107 ? -14.210 9.365 9.497 1.00 46.56 107 PHE A N 1
ATOM 822 C CA . PHE A 1 107 ? -13.418 8.777 10.591 1.00 46.56 107 PHE A CA 1
ATOM 823 C C . PHE A 1 107 ? -13.688 9.524 11.909 1.00 46.56 107 PHE A C 1
ATOM 825 O O . PHE A 1 107 ? -12.845 9.572 12.803 1.00 46.56 107 PHE A O 1
ATOM 832 N N . GLU A 1 108 ? -14.890 10.081 12.068 1.00 50.66 108 GLU A N 1
ATOM 833 C CA . GLU A 1 108 ? -15.541 10.197 13.362 1.00 50.66 108 GLU A CA 1
ATOM 834 C C . GLU A 1 108 ? -15.370 8.849 14.060 1.00 50.66 108 GLU A C 1
ATOM 836 O O . GLU A 1 108 ? -15.893 7.810 13.648 1.00 50.66 108 GLU A O 1
ATOM 841 N N . THR A 1 109 ? -14.554 8.859 15.110 1.00 52.06 109 THR A N 1
ATOM 842 C CA . THR A 1 109 ? -14.596 7.807 16.113 1.00 52.06 109 THR A CA 1
ATOM 843 C C . THR A 1 109 ? -16.053 7.743 16.532 1.00 52.06 109 THR A C 1
ATOM 845 O O . THR A 1 109 ? -16.527 8.714 17.103 1.00 52.06 109 THR A O 1
ATOM 848 N N . ASP A 1 110 ? -16.771 6.682 16.157 1.00 50.38 110 ASP A N 1
ATOM 849 C CA . ASP A 1 110 ? -18.213 6.562 16.370 1.00 50.38 110 ASP A CA 1
ATOM 850 C C . ASP A 1 110 ? -18.510 6.752 17.869 1.00 50.38 110 ASP A C 1
ATOM 852 O O . ASP A 1 110 ? -18.406 5.822 18.678 1.00 50.38 110 ASP A O 1
ATOM 856 N N . GLU A 1 111 ? -18.807 7.996 18.272 1.00 57.47 111 GLU A N 1
ATOM 857 C CA . GLU A 1 111 ? -18.953 8.400 19.676 1.00 57.47 111 GLU A CA 1
ATOM 858 C C . GLU A 1 111 ? -20.104 7.625 20.336 1.00 57.47 111 GLU A C 1
ATOM 860 O O . GLU A 1 111 ? -20.175 7.462 21.564 1.00 57.47 111 GLU A O 1
ATOM 865 N N . LYS A 1 112 ? -21.001 7.065 19.513 1.00 59.12 112 LYS A N 1
ATOM 866 C CA . LYS A 1 112 ? -22.104 6.218 19.956 1.00 59.12 112 LYS A CA 1
ATOM 867 C C . LYS A 1 112 ? -21.671 4.851 20.471 1.00 59.12 112 LYS A C 1
ATOM 869 O O . LYS A 1 112 ? -22.374 4.297 21.318 1.00 59.12 112 LYS A O 1
ATOM 874 N N . LEU A 1 113 ? -20.525 4.312 20.049 1.00 61.41 113 LEU A N 1
ATOM 875 C CA . LEU A 1 113 ? -20.070 3.002 20.532 1.00 61.41 113 LEU A CA 1
ATOM 876 C C . LEU A 1 113 ? -19.568 3.063 21.985 1.00 61.41 113 LEU A C 1
ATOM 878 O O . LEU A 1 113 ? -19.754 2.110 22.751 1.00 61.41 113 LEU A O 1
ATOM 882 N N . ASN A 1 114 ? -19.014 4.206 22.404 1.00 62.12 114 ASN A N 1
ATOM 883 C CA . ASN A 1 114 ? -18.553 4.407 23.779 1.00 62.12 114 ASN A CA 1
ATOM 884 C C . ASN A 1 114 ? -19.674 4.885 24.722 1.00 62.12 114 ASN A C 1
ATOM 886 O O . ASN A 1 114 ? -19.721 4.494 25.887 1.00 62.12 114 ASN A O 1
ATOM 890 N N . THR A 1 115 ? -20.630 5.678 24.234 1.00 77.00 115 THR A N 1
ATOM 891 C CA . THR A 1 115 ? -21.710 6.203 25.089 1.00 77.00 115 THR A CA 1
ATOM 892 C C . THR A 1 115 ? -22.711 5.130 25.507 1.00 77.00 115 THR A C 1
ATOM 894 O O . THR A 1 115 ? -23.069 5.079 26.681 1.00 77.00 115 THR A O 1
ATOM 897 N N . LEU A 1 116 ? -23.106 4.213 24.617 1.00 80.94 116 LEU A N 1
ATOM 898 C CA . LEU A 1 116 ? -24.052 3.146 24.969 1.00 80.94 116 LEU A CA 1
ATOM 899 C C . LEU A 1 116 ? -23.461 2.176 26.006 1.00 80.94 116 LEU A C 1
ATOM 901 O O . LEU A 1 116 ? -24.127 1.817 26.979 1.00 80.94 116 LEU A O 1
ATOM 905 N N . SER A 1 117 ? -22.184 1.820 25.851 1.00 82.50 117 SER A N 1
ATOM 906 C CA . SER A 1 117 ? -21.448 0.982 26.806 1.00 82.50 117 SER A CA 1
ATOM 907 C C . SER A 1 117 ? -21.310 1.664 28.173 1.00 82.50 117 SER A C 1
ATOM 909 O O . SER A 1 117 ? -21.558 1.038 29.209 1.00 82.50 117 SER A O 1
ATOM 911 N N . LEU A 1 118 ? -20.998 2.965 28.186 1.00 85.38 118 LEU A N 1
ATOM 912 C CA . LEU A 1 118 ? -20.891 3.766 29.405 1.00 85.38 118 LEU A CA 1
ATOM 913 C C . LEU A 1 118 ? -22.250 3.945 30.102 1.00 85.38 118 LEU A C 1
ATOM 915 O O . LEU A 1 118 ? -22.337 3.810 31.322 1.00 85.38 118 LEU A O 1
ATOM 919 N N . THR A 1 119 ? -23.326 4.193 29.349 1.00 89.69 119 THR A N 1
ATOM 920 C CA . THR A 1 119 ? -24.688 4.313 29.894 1.00 89.69 119 THR A CA 1
ATOM 921 C C . THR A 1 119 ? -25.171 2.992 30.493 1.00 89.69 119 THR A C 1
ATOM 923 O O . THR A 1 119 ? -25.722 2.992 31.594 1.00 89.69 119 THR A O 1
ATOM 926 N N . VAL A 1 120 ? -24.925 1.853 29.833 1.00 92.25 120 VAL A N 1
ATOM 927 C CA . VAL A 1 120 ? -25.285 0.528 30.371 1.00 92.25 120 VAL A CA 1
ATOM 928 C C . VAL A 1 120 ? -24.512 0.227 31.657 1.00 92.25 120 VAL A C 1
ATOM 930 O O . VAL A 1 120 ? -25.096 -0.274 32.622 1.00 92.25 120 VAL A O 1
ATOM 933 N N . LEU A 1 121 ? -23.215 0.549 31.708 1.00 91.94 121 LEU A N 1
ATOM 934 C CA . LEU A 1 121 ? -22.407 0.383 32.917 1.00 91.94 121 LEU A CA 1
ATOM 935 C C . LEU A 1 121 ? -22.901 1.294 34.054 1.00 91.94 121 LEU A C 1
ATOM 937 O O . LEU A 1 121 ? -23.082 0.829 35.181 1.00 91.94 121 LEU A O 1
ATOM 941 N N . GLY A 1 122 ? -23.191 2.562 33.754 1.00 93.75 122 GLY A N 1
ATOM 942 C CA . GLY A 1 122 ? -23.737 3.523 34.713 1.00 93.75 122 GLY A CA 1
ATOM 943 C C . GLY A 1 122 ? -25.085 3.083 35.288 1.00 93.75 122 GLY A C 1
ATOM 944 O O . GLY A 1 122 ? -25.274 3.105 36.506 1.00 93.75 122 GLY A O 1
ATOM 945 N N . LEU A 1 123 ? -25.997 2.592 34.442 1.00 95.06 123 LEU A N 1
ATOM 946 C CA . LEU A 1 123 ? -27.306 2.100 34.877 1.00 95.06 123 LEU A CA 1
ATOM 947 C C . LEU A 1 123 ? -27.179 0.895 35.822 1.00 95.06 123 LEU A C 1
ATOM 949 O O . LEU A 1 123 ? -27.880 0.836 36.831 1.00 95.06 123 LEU A O 1
ATOM 953 N N . LYS A 1 124 ? -26.247 -0.033 35.551 1.00 94.81 124 LYS A N 1
ATOM 954 C CA . LYS A 1 124 ? -25.968 -1.181 36.434 1.00 94.81 124 LYS A CA 1
ATOM 955 C C . LYS A 1 124 ? -25.484 -0.743 37.819 1.00 94.81 124 LYS A C 1
ATOM 957 O O . LYS A 1 124 ? -25.935 -1.297 38.821 1.00 94.81 124 LYS A O 1
ATOM 962 N N . ILE A 1 125 ? -24.606 0.260 37.885 1.00 96.12 125 ILE A N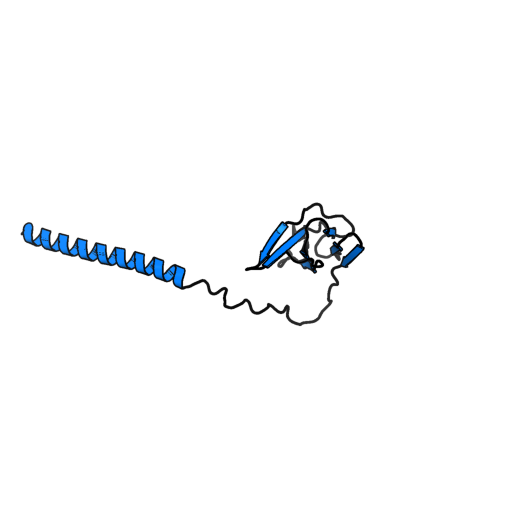 1
ATOM 963 C CA . ILE A 1 125 ? -24.082 0.795 39.152 1.00 96.12 125 ILE A CA 1
ATOM 964 C C . ILE A 1 125 ? -25.198 1.473 39.957 1.00 96.12 125 ILE A C 1
ATOM 966 O O . ILE A 1 125 ? -25.341 1.209 41.152 1.00 96.12 125 ILE A O 1
ATOM 970 N N . ILE A 1 126 ? -26.019 2.308 39.311 1.00 95.75 126 ILE A N 1
ATOM 971 C CA . ILE A 1 126 ? -27.145 2.991 39.967 1.00 95.75 126 ILE A CA 1
ATOM 972 C C . ILE A 1 126 ? -28.160 1.968 40.487 1.00 95.75 126 ILE A C 1
ATOM 974 O O . ILE A 1 126 ? -28.572 2.044 41.644 1.00 95.75 126 ILE A O 1
ATOM 978 N N . PHE A 1 127 ? -28.518 0.975 39.670 1.00 95.62 127 PHE A N 1
ATOM 979 C CA . PHE A 1 127 ? -29.447 -0.086 40.056 1.00 95.62 127 PHE A CA 1
ATOM 980 C C . PHE A 1 127 ? -28.947 -0.877 41.272 1.00 95.62 127 PHE A C 1
ATOM 982 O O . PHE A 1 127 ? -29.684 -1.058 42.243 1.00 95.62 127 PHE A O 1
ATOM 989 N N . MET A 1 128 ? -27.672 -1.279 41.267 1.00 96.06 128 MET A N 1
ATOM 990 C CA . MET A 1 128 ? -27.061 -1.997 42.386 1.00 96.06 128 MET A CA 1
ATOM 991 C C . MET A 1 128 ? -27.035 -1.152 43.665 1.00 96.06 128 MET A C 1
ATOM 993 O O . MET A 1 128 ? -27.341 -1.660 44.743 1.00 96.06 128 MET A O 1
ATOM 997 N N . LYS A 1 129 ? -26.746 0.151 43.550 1.00 93.19 129 LYS A N 1
ATOM 998 C CA . LYS A 1 129 ? -26.780 1.092 44.678 1.00 93.19 129 LYS A CA 1
ATOM 999 C C . LYS A 1 129 ? -28.190 1.221 45.266 1.00 93.19 129 LYS A C 1
ATOM 1001 O O . LYS A 1 129 ? -28.331 1.204 46.487 1.00 93.19 129 LYS A O 1
ATOM 1006 N N . SER A 1 130 ? -29.223 1.300 44.425 1.00 94.44 130 SER A N 1
ATOM 1007 C CA . SER A 1 130 ? -30.620 1.379 44.874 1.00 94.44 130 SER A CA 1
ATOM 1008 C C . SER A 1 130 ? -31.092 0.098 45.564 1.00 94.44 130 SER A C 1
ATOM 1010 O O . SER A 1 130 ? -31.763 0.180 46.594 1.00 94.44 130 SER A O 1
ATOM 1012 N N . ILE A 1 131 ? -30.721 -1.081 45.051 1.00 95.38 131 ILE A N 1
ATOM 1013 C CA . ILE A 1 131 ? -31.015 -2.361 45.715 1.00 95.38 131 ILE A CA 1
ATOM 1014 C C . ILE A 1 131 ? -30.298 -2.436 47.063 1.00 95.38 131 ILE A C 1
ATOM 1016 O O . ILE A 1 131 ? -30.935 -2.711 48.078 1.00 95.38 131 ILE A O 1
ATOM 1020 N N . ALA A 1 132 ? -28.994 -2.146 47.095 1.00 94.44 132 ALA A N 1
ATOM 1021 C CA . ALA A 1 132 ? -28.204 -2.198 48.321 1.00 94.44 132 ALA A CA 1
ATOM 1022 C C . ALA A 1 132 ? -28.754 -1.252 49.397 1.00 94.44 132 ALA A C 1
ATOM 1024 O O . ALA A 1 132 ? -28.857 -1.640 50.557 1.00 94.44 132 ALA A O 1
ATOM 1025 N N . PHE A 1 133 ? -29.160 -0.034 49.022 1.00 93.56 133 PHE A N 1
ATOM 1026 C CA . PHE A 1 133 ? -29.749 0.922 49.957 1.00 93.56 133 PHE A CA 1
ATOM 1027 C C . PHE A 1 133 ? -31.095 0.446 50.511 1.00 93.56 133 PHE A C 1
ATOM 1029 O O . PHE A 1 133 ? -31.310 0.529 51.718 1.00 93.56 133 PHE A O 1
ATOM 1036 N N . ASN A 1 134 ? -31.975 -0.094 49.660 1.00 88.06 134 ASN A N 1
ATOM 1037 C CA . ASN A 1 134 ? -33.245 -0.664 50.113 1.00 88.06 134 ASN A CA 1
ATOM 1038 C C . ASN A 1 134 ? -33.023 -1.833 51.078 1.00 88.06 134 ASN A C 1
ATOM 1040 O O . ASN A 1 134 ? -33.592 -1.833 52.163 1.00 88.06 134 ASN A O 1
ATOM 1044 N N . ILE A 1 135 ? -32.136 -2.775 50.740 1.00 92.50 135 ILE A N 1
ATOM 1045 C CA . ILE A 1 135 ? -31.813 -3.916 51.608 1.00 92.50 135 ILE A CA 1
ATOM 1046 C C . ILE A 1 135 ? -31.221 -3.442 52.941 1.00 92.50 135 ILE A C 1
ATOM 1048 O O . ILE A 1 135 ? -31.649 -3.904 53.996 1.00 92.50 135 ILE A O 1
ATOM 1052 N N . LEU A 1 136 ? -30.269 -2.502 52.922 1.00 91.12 136 LEU A N 1
ATOM 1053 C CA . LEU A 1 136 ? -29.672 -1.949 54.142 1.00 91.12 136 LEU A CA 1
ATOM 1054 C C . LEU A 1 136 ? -30.709 -1.246 55.022 1.00 91.12 136 LEU A C 1
ATOM 1056 O O . LEU A 1 136 ? -30.682 -1.421 56.239 1.00 91.12 136 LEU A O 1
ATOM 1060 N N . MET A 1 137 ? -31.622 -0.472 54.428 1.00 88.75 137 MET A N 1
ATOM 1061 C CA . MET A 1 137 ? -32.699 0.188 55.167 1.00 88.75 137 MET A CA 1
ATOM 1062 C C . MET A 1 137 ? -33.667 -0.823 55.780 1.00 88.75 137 MET A C 1
ATOM 1064 O O . MET A 1 137 ? -33.991 -0.705 56.961 1.00 88.75 137 MET A O 1
ATOM 1068 N N . THR A 1 138 ? -34.069 -1.852 55.031 1.00 90.06 138 THR A N 1
ATOM 1069 C CA . THR A 1 138 ? -34.923 -2.923 55.556 1.00 90.06 138 THR A CA 1
ATOM 1070 C C . THR A 1 138 ? -34.228 -3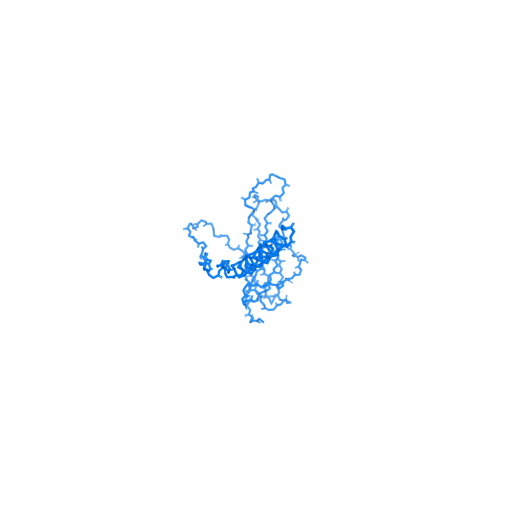.687 56.683 1.00 90.06 138 THR A C 1
ATOM 1072 O O . THR A 1 138 ? -34.826 -3.858 57.738 1.00 90.06 138 THR A O 1
ATOM 1075 N N . LEU A 1 139 ? -32.957 -4.074 56.524 1.00 88.38 139 LEU A N 1
ATOM 1076 C CA . LEU A 1 139 ? -32.188 -4.757 57.572 1.00 88.38 139 LEU A CA 1
ATOM 1077 C C . LEU A 1 139 ? -32.037 -3.898 58.830 1.00 88.38 139 LEU A C 1
ATOM 1079 O O . LEU A 1 139 ? -32.206 -4.406 59.933 1.00 88.38 139 LEU A O 1
ATOM 1083 N N . LYS A 1 140 ? -31.758 -2.596 58.691 1.00 84.06 140 LYS A N 1
ATOM 1084 C CA . LYS A 1 140 ? -31.665 -1.680 59.839 1.00 84.06 140 LYS A CA 1
ATOM 1085 C C . LYS A 1 140 ? -32.985 -1.512 60.587 1.00 84.06 140 LYS A C 1
ATOM 1087 O O . LYS A 1 140 ? -32.944 -1.338 61.799 1.00 84.06 140 LYS A O 1
ATOM 1092 N N . LEU A 1 141 ? -34.119 -1.549 59.889 1.00 79.19 141 LEU A N 1
ATOM 1093 C CA . LEU A 1 141 ? -35.449 -1.521 60.507 1.00 79.19 141 LEU A CA 1
ATOM 1094 C C . LEU A 1 141 ? -35.843 -2.858 61.142 1.00 79.19 141 LEU A C 1
ATOM 1096 O O . LEU A 1 141 ? -36.719 -2.874 61.991 1.00 79.19 141 LEU A O 1
ATOM 1100 N N . TRP A 1 142 ? -35.224 -3.960 60.719 1.00 77.44 142 TRP A N 1
ATOM 1101 C CA . TRP A 1 142 ? -35.483 -5.298 61.255 1.00 77.44 142 TRP A CA 1
ATOM 1102 C C . TRP A 1 142 ? -34.574 -5.663 62.435 1.00 77.44 142 TRP A C 1
ATOM 1104 O O . TRP A 1 142 ? -34.943 -6.470 63.280 1.00 77.44 142 TRP A O 1
ATOM 1114 N N . ILE A 1 143 ? -33.366 -5.096 62.469 1.00 74.69 143 ILE A N 1
ATOM 1115 C CA . ILE A 1 143 ? -32.356 -5.303 63.521 1.00 74.69 143 ILE A CA 1
ATOM 1116 C C . ILE A 1 143 ? -32.511 -4.293 64.677 1.00 74.69 143 ILE A C 1
ATOM 1118 O O . ILE A 1 143 ? -31.888 -4.464 65.725 1.00 74.69 143 ILE A O 1
ATOM 1122 N N . ARG A 1 144 ? -33.332 -3.252 64.506 1.00 52.91 144 ARG A N 1
ATOM 1123 C CA . ARG A 1 144 ? -33.749 -2.332 65.571 1.00 52.91 144 ARG A CA 1
ATOM 1124 C C . ARG A 1 144 ? -35.122 -2.727 66.095 1.00 52.91 144 ARG A C 1
ATOM 1126 O O . ARG A 1 144 ? -35.300 -2.619 67.326 1.00 52.91 144 ARG A O 1
#

Foldseek 3Di:
DDADDKDKDKAFDPDDDPPDGWIKIKIKDGDDFPFKWKAKVNHTAPDGWDWDDDPPDIMTMDMGTDPDDRPDDIWIWMGGNVPDIDIDDDPDDDPDDPPPVPPPCVVPPPVVVVVVVVVVVVVVVVVVVVVVVVVVVVVVVVVD

Radius of gyration: 28.08 Å; chains: 1; bounding box: 58×35×87 Å

Secondary structure (DSSP, 8-state):
---BPPEEEEEPPSS--TTT-EEEEEEEEEB-GGGEEEEETTEEP-PPPEEEEETTEEEEEEEEEEEEETTS---EEEEETTTEEEE-----------------GGG---HHHHHHHHHHHHHHHHHHHHHHHHHHHHHHHHH-

Organism: Pleurodeles waltl (NCBI:txid8319)

pLDDT: mean 75.52, std 15.85, range [37.22, 96.12]